Protein AF-I4EUF9-F1 (afdb_monomer_lite)

Structure (mmCIF, N/CA/C/O backbone):
data_AF-I4EUF9-F1
#
_entry.id   AF-I4EUF9-F1
#
loop_
_atom_site.group_PDB
_atom_site.id
_atom_site.type_symbol
_atom_site.label_atom_id
_atom_site.label_alt_id
_atom_site.label_comp_id
_atom_site.label_asym_id
_atom_site.label_entity_id
_atom_site.label_seq_id
_atom_site.pdbx_PDB_ins_code
_atom_site.Cartn_x
_atom_site.Cartn_y
_atom_site.Cartn_z
_atom_site.occupancy
_atom_site.B_iso_or_equiv
_atom_site.auth_seq_id
_atom_site.auth_comp_id
_atom_site.auth_asym_id
_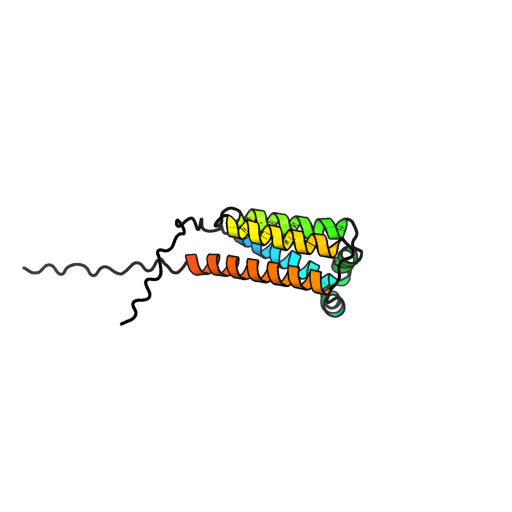atom_site.auth_atom_id
_atom_site.pdbx_PDB_model_num
ATOM 1 N N . MET A 1 1 ? -48.254 -0.868 2.436 1.00 40.34 1 MET A N 1
ATOM 2 C CA . MET A 1 1 ? -47.607 -0.953 3.763 1.00 40.34 1 MET A CA 1
ATOM 3 C C . MET A 1 1 ? -46.430 -1.913 3.668 1.00 40.34 1 MET A C 1
ATOM 5 O O . MET A 1 1 ? -46.641 -3.113 3.689 1.00 40.34 1 MET A O 1
ATOM 9 N N . ALA A 1 2 ? -45.210 -1.404 3.508 1.00 41.34 2 ALA A N 1
ATOM 10 C CA . ALA A 1 2 ? -43.999 -2.221 3.546 1.00 41.34 2 ALA A CA 1
ATOM 11 C C . ALA A 1 2 ? -43.017 -1.544 4.505 1.00 41.34 2 ALA A C 1
ATOM 13 O O . ALA A 1 2 ? -42.270 -0.644 4.130 1.00 41.34 2 ALA A O 1
ATOM 14 N N . ARG A 1 3 ? -43.092 -1.916 5.788 1.00 47.75 3 ARG A N 1
ATOM 15 C CA . ARG A 1 3 ? -42.053 -1.581 6.763 1.00 47.75 3 ARG A CA 1
ATOM 16 C C . ARG A 1 3 ? -40.847 -2.443 6.416 1.00 47.75 3 ARG A C 1
ATOM 18 O O . ARG A 1 3 ? -40.830 -3.629 6.726 1.00 47.75 3 ARG A O 1
ATOM 25 N N . LEU A 1 4 ? -39.853 -1.834 5.778 1.00 49.25 4 LEU A N 1
ATOM 26 C CA . LEU A 1 4 ? -38.487 -2.337 5.783 1.00 49.25 4 LEU A CA 1
ATOM 27 C C . LEU A 1 4 ? -38.025 -2.360 7.240 1.00 49.25 4 LEU A C 1
ATOM 29 O O . LEU A 1 4 ? -37.572 -1.363 7.801 1.00 49.25 4 LEU A O 1
ATOM 33 N N . VAL A 1 5 ? -38.211 -3.515 7.870 1.00 52.94 5 VAL A N 1
ATOM 34 C CA . VAL A 1 5 ? -37.514 -3.899 9.089 1.00 52.94 5 VAL A CA 1
ATOM 35 C C . VAL A 1 5 ? -36.060 -4.076 8.672 1.00 52.94 5 VAL A C 1
ATOM 37 O O . VAL A 1 5 ? -35.620 -5.168 8.326 1.00 52.94 5 VAL A O 1
ATOM 40 N N . VAL A 1 6 ? -35.323 -2.964 8.629 1.00 53.69 6 VAL A N 1
ATOM 41 C CA . VAL A 1 6 ? -33.865 -2.995 8.607 1.00 53.69 6 VAL A CA 1
ATOM 42 C C . VAL A 1 6 ? -33.462 -3.518 9.971 1.00 53.69 6 VAL A C 1
ATOM 44 O O . VAL A 1 6 ? -33.471 -2.822 10.988 1.00 53.69 6 VAL A O 1
ATOM 47 N N . SER A 1 7 ? -33.236 -4.822 9.973 1.00 44.91 7 SER A N 1
ATOM 48 C CA . SER A 1 7 ? -32.640 -5.598 11.034 1.00 44.91 7 SER A CA 1
ATOM 49 C C . SER A 1 7 ? -31.491 -4.818 11.660 1.00 44.91 7 SER A C 1
ATOM 51 O O . SER A 1 7 ? -30.533 -4.458 10.985 1.00 44.91 7 SER A O 1
ATOM 53 N N . ARG A 1 8 ? -31.658 -4.533 12.955 1.00 42.62 8 ARG A N 1
ATOM 54 C CA . ARG A 1 8 ? -30.635 -4.408 14.001 1.00 42.62 8 ARG A CA 1
ATOM 55 C C . ARG A 1 8 ? -29.205 -4.190 13.476 1.00 42.62 8 ARG A C 1
ATOM 57 O O . ARG A 1 8 ? -28.664 -5.116 12.874 1.00 42.62 8 ARG A O 1
ATOM 64 N N . PRO A 1 9 ? -28.533 -3.065 13.790 1.00 52.25 9 PRO A N 1
ATOM 65 C CA . PRO A 1 9 ? -27.106 -2.939 13.521 1.00 52.25 9 PRO A CA 1
ATOM 66 C C . PRO A 1 9 ? -26.364 -3.985 14.366 1.00 52.25 9 PRO A C 1
ATOM 68 O O . PRO A 1 9 ? -26.089 -3.781 15.546 1.00 52.25 9 PRO A O 1
ATOM 71 N N . LEU A 1 10 ? -26.090 -5.145 13.766 1.00 51.91 10 LEU A N 1
ATOM 72 C CA . LEU A 1 10 ? -25.445 -6.327 14.348 1.00 51.91 10 LEU A CA 1
ATOM 73 C C . LEU A 1 10 ? -23.944 -6.118 14.587 1.00 51.91 10 LEU A C 1
ATOM 75 O O . LEU A 1 10 ? -23.152 -7.053 14.518 1.00 51.91 10 LEU A O 1
ATOM 79 N N . LEU A 1 11 ? -23.533 -4.886 14.872 1.00 53.47 11 LEU A N 1
ATOM 80 C CA . LEU A 1 11 ? -22.144 -4.542 15.091 1.00 53.47 11 LEU A CA 1
ATOM 81 C C . LEU A 1 11 ? -22.013 -3.805 16.415 1.00 53.47 11 LEU A C 1
ATOM 83 O O . LEU A 1 11 ? -22.362 -2.624 16.499 1.00 53.47 11 LEU A O 1
ATOM 87 N N . PRO A 1 12 ? -21.518 -4.487 17.468 1.00 46.34 12 PRO A N 1
ATOM 88 C CA . PRO A 1 12 ? -21.117 -3.817 18.683 1.00 46.34 12 PRO A CA 1
ATOM 89 C C . PRO A 1 12 ? -20.121 -2.740 18.282 1.00 46.34 12 PRO A C 1
ATOM 91 O O . PRO A 1 12 ? -19.091 -3.009 17.667 1.00 46.34 12 PRO A O 1
ATOM 94 N N . ARG A 1 13 ? -20.506 -1.518 18.617 1.00 51.25 13 ARG A N 1
ATOM 95 C 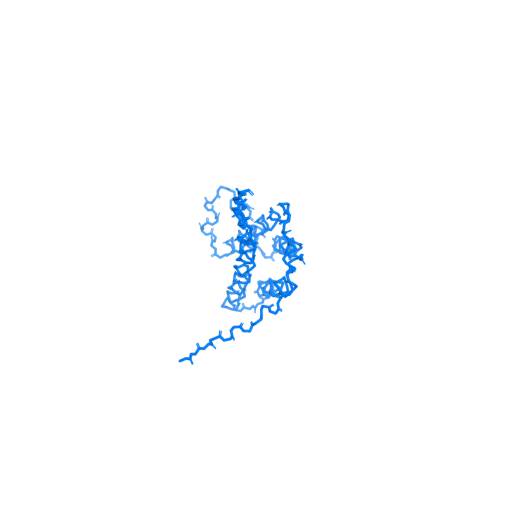CA . ARG A 1 13 ? -19.838 -0.227 18.495 1.00 51.25 13 ARG A CA 1
ATOM 96 C C . ARG A 1 13 ? -18.394 -0.266 19.031 1.00 51.25 13 ARG A C 1
ATOM 98 O O . ARG A 1 13 ? -18.091 0.318 20.062 1.00 51.25 13 ARG A O 1
ATOM 105 N N . ARG A 1 14 ? -17.500 -0.975 18.343 1.00 51.59 14 ARG A N 1
ATOM 106 C CA . ARG A 1 14 ? -16.041 -0.988 18.535 1.00 51.59 14 ARG A CA 1
ATOM 107 C C . ARG A 1 14 ? -15.367 -0.330 17.331 1.00 51.59 14 ARG A C 1
ATOM 109 O O . ARG A 1 14 ? -14.428 -0.858 16.752 1.00 51.59 14 ARG A O 1
ATOM 116 N N . ALA A 1 15 ? -15.858 0.844 16.949 1.00 53.81 15 ALA A N 1
ATOM 117 C CA . ALA A 1 15 ? -15.015 1.797 16.247 1.00 53.81 15 ALA A CA 1
ATOM 118 C C . ALA A 1 15 ? -14.150 2.457 17.327 1.00 53.81 15 ALA A C 1
ATOM 120 O O . ALA A 1 15 ? -14.548 3.461 17.913 1.00 53.81 15 ALA A O 1
ATOM 121 N N . VAL A 1 16 ? -13.026 1.827 17.686 1.00 59.25 16 VAL A N 1
ATOM 122 C CA . VAL A 1 16 ? -12.004 2.529 18.468 1.00 59.25 16 VAL A CA 1
ATOM 123 C C . VAL A 1 16 ? -11.474 3.617 17.535 1.00 59.25 16 VAL A C 1
ATOM 125 O O . VAL A 1 16 ? -10.976 3.271 16.461 1.00 59.25 16 VAL A O 1
ATOM 128 N N . PRO A 1 17 ? -11.651 4.908 17.864 1.00 63.66 17 PRO A N 1
ATOM 129 C CA . PRO A 1 17 ? -11.196 5.979 16.993 1.00 63.66 17 PRO A CA 1
ATOM 130 C C . PRO A 1 17 ? -9.687 5.847 16.797 1.00 63.66 17 PRO A C 1
ATOM 132 O O . PRO A 1 17 ? -8.950 5.653 17.767 1.00 63.66 17 PRO A O 1
ATOM 135 N N . LEU A 1 18 ? -9.239 5.929 15.543 1.00 66.62 18 LEU A N 1
ATOM 136 C CA . LEU A 1 18 ? -7.813 5.954 15.242 1.00 66.62 18 LEU A CA 1
ATOM 137 C C . LEU A 1 18 ? -7.190 7.181 15.893 1.00 66.62 18 LEU A C 1
ATOM 139 O O . LEU A 1 18 ? -7.703 8.300 15.803 1.00 66.62 18 LEU A O 1
ATOM 143 N N . THR A 1 19 ? -6.053 6.972 16.535 1.00 77.50 19 THR A N 1
ATOM 144 C CA . THR A 1 19 ? -5.248 8.081 17.032 1.00 77.50 19 THR A CA 1
ATOM 145 C C . THR A 1 19 ? -4.604 8.815 15.844 1.00 77.50 19 THR A C 1
ATOM 147 O O . THR A 1 19 ? -4.298 8.210 14.818 1.00 77.50 19 THR A O 1
ATOM 150 N N . ARG A 1 20 ? -4.376 10.134 15.957 1.00 80.88 20 ARG A N 1
ATOM 151 C CA . ARG A 1 20 ? -3.660 10.927 14.930 1.00 80.88 20 ARG A CA 1
ATOM 152 C C . ARG A 1 20 ? -2.371 10.264 14.401 1.00 80.88 20 ARG A C 1
ATOM 154 O O . ARG A 1 20 ? -2.184 10.294 13.187 1.00 80.88 20 ARG A O 1
ATOM 161 N N . PRO A 1 21 ? -1.499 9.660 15.239 1.00 82.00 21 PRO A N 1
ATOM 162 C CA . PRO A 1 21 ? -0.324 8.952 14.732 1.00 82.00 21 PRO A CA 1
ATOM 163 C C . PRO A 1 21 ? -0.677 7.712 13.903 1.00 82.00 21 PRO A C 1
ATOM 165 O O . PRO A 1 21 ? -0.046 7.488 12.878 1.00 82.00 21 PRO A O 1
ATOM 168 N N . GLU A 1 22 ? -1.695 6.932 14.281 1.00 82.31 22 GLU A N 1
ATOM 169 C CA . GLU A 1 22 ? -2.135 5.772 13.489 1.00 82.31 22 GLU A CA 1
ATOM 170 C C . GLU A 1 22 ? -2.683 6.213 12.126 1.00 82.31 22 GLU A C 1
ATOM 172 O O . GLU A 1 22 ? -2.360 5.602 11.109 1.00 82.31 22 GLU A O 1
ATOM 177 N N . LEU A 1 23 ? -3.437 7.317 12.081 1.00 83.38 23 LEU A N 1
ATOM 178 C CA . LEU A 1 23 ? -3.897 7.905 10.822 1.00 83.38 23 LEU A CA 1
ATOM 179 C C . LEU A 1 23 ? -2.719 8.358 9.949 1.00 83.38 23 LEU A C 1
ATOM 181 O O . LEU A 1 23 ? -2.699 8.058 8.760 1.00 83.38 23 LEU A O 1
ATOM 185 N N . ALA A 1 24 ? -1.731 9.047 10.529 1.00 86.06 24 ALA A N 1
ATOM 186 C CA . ALA A 1 24 ? -0.545 9.491 9.800 1.00 86.06 24 ALA A CA 1
ATOM 187 C C . ALA A 1 24 ? 0.237 8.304 9.218 1.00 86.06 24 ALA A C 1
ATOM 189 O O . ALA A 1 24 ? 0.560 8.312 8.033 1.00 86.06 24 ALA A O 1
ATOM 190 N N . VAL A 1 25 ? 0.473 7.256 10.015 1.00 87.69 25 VAL A N 1
ATOM 191 C CA . VAL A 1 25 ? 1.127 6.020 9.554 1.00 87.69 25 VAL A CA 1
ATOM 192 C C . VAL A 1 25 ? 0.329 5.371 8.429 1.00 87.69 25 VAL A C 1
ATOM 194 O O . VAL A 1 25 ? 0.919 4.956 7.435 1.00 87.69 25 VAL A O 1
ATOM 197 N N . ALA A 1 26 ? -0.998 5.310 8.545 1.00 85.38 26 ALA A N 1
ATOM 198 C CA . ALA A 1 26 ? -1.850 4.738 7.514 1.00 85.38 26 ALA A CA 1
ATOM 199 C C . ALA A 1 26 ? -1.787 5.535 6.200 1.00 85.38 26 ALA A C 1
ATOM 201 O O . ALA A 1 26 ? -1.626 4.942 5.137 1.00 85.38 26 ALA A O 1
ATOM 202 N N . VAL A 1 27 ? -1.844 6.870 6.266 1.00 86.38 27 VAL A N 1
ATOM 203 C CA . VAL A 1 27 ? -1.727 7.742 5.085 1.00 86.38 27 VAL A CA 1
ATOM 204 C C . VAL A 1 27 ? -0.355 7.604 4.437 1.00 86.38 27 VAL A C 1
ATOM 206 O O . VAL A 1 27 ? -0.282 7.378 3.234 1.00 86.38 27 VAL A O 1
ATOM 209 N N . VAL A 1 28 ? 0.728 7.680 5.216 1.00 89.50 28 VAL A N 1
ATOM 210 C CA . VAL A 1 28 ? 2.094 7.523 4.693 1.00 89.50 28 VAL A CA 1
ATOM 211 C C . VAL A 1 28 ? 2.267 6.149 4.050 1.00 89.50 28 VAL A C 1
ATOM 213 O O . VAL A 1 28 ? 2.756 6.056 2.930 1.00 89.50 28 VAL A O 1
ATOM 216 N N . SER A 1 29 ? 1.807 5.087 4.712 1.00 86.88 29 SER A N 1
ATOM 217 C CA . SER A 1 29 ? 1.897 3.721 4.185 1.00 86.88 29 SER A CA 1
ATOM 218 C C . SER A 1 29 ? 1.120 3.560 2.881 1.00 86.88 29 SER A C 1
ATOM 220 O O . SER A 1 29 ? 1.630 2.975 1.929 1.00 86.88 29 SER A O 1
ATOM 222 N N . LEU A 1 30 ? -0.092 4.113 2.813 1.00 86.38 30 LEU A N 1
ATOM 223 C CA . LEU A 1 30 ? -0.915 4.087 1.609 1.00 86.38 30 LEU A CA 1
ATOM 224 C C . LEU A 1 30 ? -0.242 4.830 0.454 1.00 86.38 30 LEU A C 1
ATOM 226 O O . LEU A 1 30 ? -0.173 4.293 -0.645 1.00 86.38 30 LEU A O 1
ATOM 230 N N . VAL A 1 31 ? 0.265 6.041 0.697 1.00 88.00 31 VAL A N 1
ATOM 231 C CA . VAL A 1 31 ? 0.962 6.837 -0.324 1.00 88.00 31 VAL A CA 1
ATOM 232 C C . VAL A 1 31 ? 2.176 6.078 -0.852 1.00 88.00 31 VAL A C 1
ATOM 234 O O . VAL A 1 31 ? 2.356 5.999 -2.065 1.00 88.00 31 VAL A O 1
ATOM 237 N N . THR A 1 32 ? 2.958 5.453 0.030 1.00 86.50 32 THR A N 1
ATOM 238 C CA . THR A 1 32 ? 4.099 4.621 -0.368 1.00 86.50 32 THR A CA 1
ATOM 239 C C . THR A 1 32 ? 3.666 3.420 -1.211 1.00 86.50 32 THR A C 1
ATOM 241 O O . THR A 1 32 ? 4.294 3.157 -2.233 1.00 86.50 32 THR A O 1
ATOM 244 N N . LEU A 1 33 ? 2.583 2.715 -0.849 1.00 84.81 33 LEU A N 1
ATOM 245 C CA . LEU A 1 33 ? 2.053 1.615 -1.672 1.00 84.81 33 LEU A CA 1
ATOM 246 C C . LEU A 1 33 ? 1.587 2.101 -3.041 1.00 84.81 33 LEU A C 1
ATOM 248 O O . LEU A 1 33 ? 1.894 1.474 -4.049 1.00 84.81 33 LEU A O 1
ATOM 252 N N . VAL A 1 34 ? 0.849 3.209 -3.087 1.00 85.38 34 VAL A N 1
ATOM 253 C CA . VAL A 1 34 ? 0.360 3.785 -4.344 1.00 85.38 34 VAL A CA 1
ATOM 254 C C . VAL A 1 34 ? 1.534 4.165 -5.236 1.00 85.38 34 VAL A C 1
ATOM 256 O O . VAL A 1 34 ? 1.511 3.844 -6.420 1.00 85.38 34 VAL A O 1
ATOM 259 N N . PHE A 1 35 ? 2.575 4.780 -4.673 1.00 83.62 35 PHE A N 1
ATOM 260 C CA . PHE A 1 35 ? 3.797 5.091 -5.407 1.00 83.62 35 PHE A CA 1
ATOM 261 C C . PHE A 1 35 ? 4.495 3.824 -5.915 1.00 83.62 35 PHE A C 1
ATOM 263 O O . PHE A 1 35 ? 4.859 3.771 -7.084 1.00 83.62 35 PHE A O 1
ATOM 270 N N . HIS A 1 36 ? 4.627 2.787 -5.084 1.00 85.56 36 HIS A N 1
ATOM 271 C CA . HIS A 1 36 ? 5.212 1.503 -5.480 1.00 85.56 36 HIS A CA 1
ATOM 272 C C . HIS A 1 36 ? 4.458 0.869 -6.660 1.00 85.56 36 HIS A C 1
ATOM 274 O O . HIS A 1 36 ? 5.068 0.506 -7.665 1.00 85.56 36 HIS A O 1
ATOM 280 N N . CYS A 1 37 ? 3.126 0.805 -6.583 1.00 85.69 37 CYS A N 1
ATOM 281 C CA . CYS A 1 37 ? 2.291 0.297 -7.671 1.00 85.69 37 CYS A CA 1
ATOM 282 C C . CYS A 1 37 ? 2.389 1.182 -8.926 1.00 85.69 37 CYS A C 1
ATOM 284 O O . CYS A 1 37 ? 2.470 0.672 -10.043 1.00 85.69 37 CYS A O 1
ATOM 286 N N . ALA A 1 38 ? 2.406 2.507 -8.761 1.00 82.00 38 ALA A N 1
ATOM 287 C CA . ALA A 1 38 ? 2.542 3.443 -9.871 1.00 82.00 38 ALA A CA 1
ATOM 288 C C . ALA A 1 38 ? 3.901 3.311 -10.569 1.00 82.00 38 ALA A C 1
ATOM 290 O O . ALA A 1 38 ? 3.946 3.321 -11.793 1.00 82.00 38 ALA A O 1
ATOM 291 N N . ALA A 1 39 ? 4.986 3.117 -9.818 1.00 82.25 39 ALA A N 1
ATOM 292 C CA . ALA A 1 39 ? 6.331 2.945 -10.364 1.00 82.25 39 ALA A CA 1
ATOM 293 C C . ALA A 1 39 ? 6.479 1.662 -11.198 1.00 82.25 39 ALA A C 1
ATOM 295 O O . ALA A 1 39 ? 7.319 1.617 -12.094 1.00 82.25 39 ALA A O 1
ATOM 296 N N . MET A 1 40 ? 5.659 0.637 -10.936 1.00 81.25 40 MET A N 1
ATOM 297 C CA . MET A 1 40 ? 5.617 -0.574 -11.761 1.00 81.25 40 MET A CA 1
ATOM 298 C C . MET A 1 40 ? 4.812 -0.417 -13.051 1.00 81.25 40 MET A C 1
ATOM 300 O O . MET A 1 40 ? 5.240 -0.907 -14.093 1.00 81.25 40 MET A O 1
ATOM 304 N N . PHE A 1 41 ? 3.637 0.218 -12.995 1.00 80.06 41 PHE A N 1
ATOM 305 C CA . PHE A 1 41 ? 2.705 0.247 -14.134 1.00 80.06 41 PHE A CA 1
ATOM 306 C C . PHE A 1 41 ? 2.774 1.523 -14.972 1.00 80.06 41 PHE A C 1
ATOM 308 O O . PHE A 1 41 ? 2.460 1.503 -16.160 1.00 80.06 41 PHE A O 1
ATOM 315 N N . PHE A 1 42 ? 3.174 2.633 -14.362 1.00 81.94 42 PHE A N 1
ATOM 316 C CA . PHE A 1 42 ? 3.130 3.973 -14.937 1.00 81.94 42 PHE A CA 1
ATOM 317 C C . PHE A 1 42 ? 4.516 4.625 -14.936 1.00 81.94 42 PHE A C 1
ATOM 319 O O . PHE A 1 42 ? 4.643 5.815 -14.652 1.00 81.94 42 PHE A O 1
ATOM 326 N N . THR A 1 43 ? 5.545 3.864 -15.316 1.00 79.81 43 THR A N 1
ATOM 327 C CA . THR A 1 43 ? 6.941 4.319 -15.452 1.00 79.81 43 THR A CA 1
ATOM 328 C C . THR A 1 43 ? 7.090 5.695 -16.117 1.00 79.81 43 THR A C 1
ATOM 330 O O . THR A 1 43 ? 7.726 6.566 -15.523 1.00 79.81 43 THR A O 1
ATOM 333 N N . PRO A 1 44 ? 6.446 5.977 -17.274 1.00 76.56 44 PRO A N 1
ATOM 334 C CA . PRO A 1 44 ? 6.595 7.273 -17.939 1.00 76.56 44 PRO A CA 1
ATOM 335 C C . PRO A 1 44 ? 6.062 8.443 -17.109 1.00 76.56 44 PRO A C 1
ATOM 337 O O . PRO A 1 44 ? 6.465 9.576 -17.318 1.00 76.56 44 PRO A O 1
ATOM 340 N N . TRP A 1 45 ? 5.136 8.183 -16.188 1.00 76.94 45 TRP A N 1
ATOM 341 C CA . TRP A 1 45 ? 4.592 9.184 -15.278 1.00 76.94 45 TRP A CA 1
ATOM 342 C C . TRP A 1 45 ? 5.445 9.320 -14.022 1.00 76.94 45 TRP A C 1
ATOM 344 O O . TRP A 1 45 ? 5.701 10.438 -13.580 1.00 76.94 45 TRP A O 1
ATOM 354 N N . THR A 1 46 ? 5.925 8.218 -13.446 1.00 78.69 46 THR A N 1
ATOM 355 C CA . THR A 1 46 ? 6.745 8.285 -12.231 1.00 78.69 46 THR A CA 1
ATOM 356 C C . THR A 1 46 ? 8.118 8.884 -12.485 1.00 78.69 46 THR A C 1
ATOM 358 O O . THR A 1 46 ? 8.588 9.655 -11.655 1.00 78.69 46 THR A O 1
ATOM 361 N N . ASP A 1 47 ? 8.726 8.614 -13.638 1.00 82.62 47 ASP A N 1
ATOM 362 C CA . ASP A 1 47 ? 10.066 9.117 -13.966 1.00 82.62 47 ASP A CA 1
ATOM 363 C C . ASP A 1 47 ? 10.062 10.619 -14.309 1.00 82.62 47 ASP A C 1
ATOM 365 O O . ASP A 1 47 ? 11.101 11.270 -14.260 1.00 82.62 47 ASP A O 1
ATOM 369 N N . THR A 1 48 ? 8.887 11.209 -14.575 1.00 81.50 48 THR A N 1
ATOM 370 C CA . THR A 1 48 ? 8.753 12.670 -14.754 1.00 81.50 48 THR A CA 1
ATOM 371 C C . THR A 1 48 ? 8.811 13.450 -13.443 1.00 81.50 48 THR A C 1
ATOM 373 O O . THR A 1 48 ? 9.018 14.665 -13.457 1.00 81.50 48 THR A O 1
ATOM 376 N N . LEU A 1 49 ? 8.638 12.778 -12.301 1.00 75.50 49 LEU A N 1
ATOM 377 C CA . LEU A 1 49 ? 8.779 13.412 -10.997 1.00 75.50 49 LEU A CA 1
ATOM 378 C C . LEU A 1 49 ? 10.267 13.590 -10.665 1.00 75.50 49 LEU A C 1
ATOM 380 O O . LEU A 1 49 ? 11.063 12.677 -10.895 1.00 75.50 49 LEU A O 1
ATOM 384 N N . PRO A 1 50 ? 10.668 14.727 -10.068 1.00 76.25 50 PRO A N 1
ATOM 385 C CA . PRO A 1 50 ? 12.053 14.934 -9.663 1.00 76.25 50 PRO A CA 1
ATOM 386 C C . PRO A 1 50 ? 12.477 13.852 -8.657 1.00 76.25 50 PRO A C 1
ATOM 388 O O . PRO A 1 50 ? 11.912 13.747 -7.570 1.00 76.25 50 PRO A O 1
ATOM 391 N N . GLY A 1 51 ? 13.463 13.031 -9.034 1.00 72.31 51 GLY A N 1
ATOM 392 C CA . GLY A 1 51 ? 13.935 11.887 -8.239 1.00 72.31 51 GLY A CA 1
ATOM 393 C C . GLY A 1 51 ? 13.128 10.590 -8.406 1.00 72.31 51 GLY A C 1
ATOM 394 O O . GLY A 1 51 ? 13.456 9.593 -7.763 1.00 72.31 51 GLY A O 1
ATOM 395 N N . GLY A 1 52 ? 12.110 10.571 -9.271 1.00 70.31 52 GLY A N 1
ATOM 396 C CA . GLY A 1 52 ? 11.274 9.400 -9.538 1.00 70.31 52 GLY A CA 1
ATOM 397 C C . GLY A 1 52 ? 12.045 8.232 -10.151 1.00 70.31 52 GLY A C 1
ATOM 398 O O . GLY A 1 52 ? 11.856 7.098 -9.725 1.00 70.31 52 GLY A O 1
ATOM 399 N N . GLU A 1 53 ? 12.990 8.517 -11.048 1.00 74.25 53 GLU A N 1
ATOM 400 C CA . GLU A 1 53 ? 13.838 7.504 -11.689 1.00 74.25 53 GLU A CA 1
ATOM 401 C C . GLU A 1 53 ? 14.725 6.767 -10.664 1.00 74.25 53 GLU A C 1
ATOM 403 O O . GLU A 1 53 ? 14.768 5.539 -10.633 1.00 74.25 53 GLU A O 1
ATOM 408 N N . PHE A 1 54 ? 15.351 7.513 -9.742 1.00 74.12 54 PHE A N 1
ATOM 409 C CA . PHE A 1 54 ? 16.204 6.965 -8.676 1.00 74.12 54 PHE A CA 1
ATOM 410 C C . PHE A 1 54 ? 15.435 6.094 -7.672 1.00 74.12 54 PHE A C 1
ATOM 412 O O . PHE A 1 54 ? 15.984 5.127 -7.145 1.00 74.12 54 PHE A O 1
ATOM 419 N N . LEU A 1 55 ? 14.179 6.443 -7.383 1.00 71.75 55 LEU A N 1
ATOM 420 C CA . LEU A 1 55 ? 13.331 5.707 -6.440 1.00 71.75 55 LEU A CA 1
ATOM 421 C C . LEU A 1 55 ? 12.576 4.547 -7.106 1.00 71.75 55 LEU A C 1
ATOM 423 O O . LEU A 1 55 ? 12.321 3.534 -6.458 1.00 71.75 55 LEU A O 1
ATOM 427 N N . GLY A 1 56 ? 12.215 4.690 -8.382 1.00 71.75 56 GLY A N 1
ATOM 428 C CA . GLY A 1 56 ? 11.444 3.715 -9.152 1.00 71.75 56 GLY A CA 1
ATOM 429 C C . GLY A 1 56 ? 12.285 2.555 -9.674 1.00 71.75 56 GLY A C 1
ATOM 430 O O . GLY A 1 56 ? 11.825 1.415 -9.667 1.00 71.75 56 GLY A O 1
ATOM 431 N N . GLU A 1 57 ? 13.537 2.803 -10.056 1.00 79.56 57 GLU A N 1
ATOM 432 C CA . GLU A 1 57 ? 14.437 1.774 -10.584 1.00 79.56 57 GLU A CA 1
ATOM 433 C C . GLU A 1 57 ? 14.606 0.544 -9.665 1.00 79.56 57 GLU A C 1
ATOM 435 O O . GLU A 1 57 ? 14.354 -0.576 -10.118 1.00 79.56 57 GLU A O 1
ATOM 440 N N . PRO A 1 58 ? 14.909 0.685 -8.358 1.00 76.62 58 PRO A N 1
ATOM 441 C CA . PRO A 1 58 ? 15.015 -0.473 -7.465 1.00 76.62 58 PRO A CA 1
ATOM 442 C C . PRO A 1 58 ? 13.681 -1.205 -7.225 1.00 76.62 58 PRO A C 1
ATOM 444 O O . PRO A 1 58 ? 13.686 -2.371 -6.824 1.00 76.62 58 PRO A O 1
ATOM 447 N N . ILE A 1 59 ? 12.538 -0.553 -7.468 1.00 76.62 59 ILE A N 1
ATOM 448 C CA . ILE A 1 59 ? 11.203 -1.167 -7.375 1.00 76.62 59 ILE A CA 1
ATOM 449 C C . ILE A 1 59 ? 10.943 -2.046 -8.604 1.00 76.62 59 ILE A C 1
ATOM 451 O O . ILE A 1 59 ? 10.490 -3.187 -8.462 1.00 76.62 59 ILE A O 1
ATOM 455 N N . ARG A 1 60 ? 11.285 -1.538 -9.796 1.00 79.00 60 ARG A N 1
ATOM 456 C CA . ARG A 1 60 ? 11.117 -2.217 -11.092 1.00 79.00 60 ARG A CA 1
ATOM 457 C C . ARG A 1 60 ? 12.003 -3.445 -11.246 1.00 79.00 60 ARG A C 1
ATOM 459 O O . ARG A 1 60 ? 11.607 -4.405 -11.895 1.00 79.00 60 ARG A O 1
ATOM 466 N N . GLN A 1 61 ? 13.166 -3.448 -10.600 1.00 81.75 61 GLN A N 1
ATOM 467 C CA . GLN A 1 61 ? 14.082 -4.589 -10.622 1.00 81.75 61 GLN A CA 1
ATOM 468 C C . GLN A 1 61 ? 13.538 -5.836 -9.908 1.00 81.75 61 GLN A C 1
ATOM 470 O O . GLN A 1 61 ? 14.198 -6.871 -9.946 1.00 81.75 61 GLN A O 1
ATOM 475 N N . LEU A 1 62 ? 12.366 -5.760 -9.252 1.00 75.44 62 LEU A N 1
ATOM 476 C CA . LEU A 1 62 ? 11.699 -6.890 -8.578 1.00 75.44 62 LEU A CA 1
ATOM 477 C C . LEU A 1 62 ? 12.599 -7.639 -7.573 1.00 75.44 62 LEU A C 1
ATOM 479 O O . LEU A 1 62 ? 12.299 -8.756 -7.161 1.00 75.44 62 LEU A O 1
ATOM 483 N N . GLY A 1 63 ? 13.707 -7.022 -7.159 1.00 79.62 63 GLY A N 1
ATOM 484 C CA . GLY A 1 63 ? 14.664 -7.609 -6.235 1.00 79.62 63 GLY A CA 1
ATOM 485 C C . GLY A 1 63 ? 14.217 -7.487 -4.781 1.00 79.62 63 GLY A C 1
ATOM 486 O O . GLY A 1 63 ? 13.121 -7.026 -4.454 1.00 79.62 63 GLY A O 1
ATOM 487 N N . THR A 1 64 ? 15.125 -7.820 -3.867 1.00 81.25 64 THR A N 1
ATOM 488 C CA . THR A 1 64 ? 14.890 -7.771 -2.417 1.00 81.25 64 THR A CA 1
ATOM 489 C C . THR A 1 64 ? 14.400 -6.400 -1.936 1.00 81.25 64 THR A C 1
ATOM 491 O O . THR A 1 64 ? 13.574 -6.315 -1.031 1.00 81.25 64 THR A O 1
ATOM 494 N N . VAL A 1 65 ? 14.857 -5.309 -2.558 1.00 82.31 65 VAL A N 1
ATOM 495 C CA . VAL A 1 65 ? 14.411 -3.943 -2.232 1.00 82.31 65 VAL A CA 1
ATOM 496 C C . VAL A 1 65 ? 12.927 -3.739 -2.562 1.00 82.31 65 VAL A C 1
ATOM 498 O O . VAL A 1 65 ? 12.198 -3.144 -1.768 1.00 82.31 65 VAL A O 1
ATOM 501 N N . SER A 1 66 ? 12.448 -4.293 -3.677 1.00 79.00 66 SER A N 1
ATOM 502 C CA . SER A 1 66 ? 11.035 -4.259 -4.073 1.00 79.00 66 SER A CA 1
ATOM 503 C C . SER A 1 66 ? 10.154 -5.016 -3.065 1.00 79.00 66 SER A C 1
ATOM 505 O O . SER A 1 66 ? 9.114 -4.516 -2.637 1.00 79.00 66 SER A O 1
ATOM 507 N N . HIS A 1 67 ? 10.631 -6.160 -2.552 1.00 84.19 67 HIS A N 1
ATOM 508 C CA . HIS A 1 67 ? 9.951 -6.892 -1.472 1.00 84.19 67 HIS A CA 1
ATOM 509 C C . HIS A 1 67 ? 9.792 -6.041 -0.210 1.00 84.19 67 HIS A C 1
ATOM 511 O O . HIS A 1 67 ? 8.694 -5.952 0.341 1.00 84.19 67 HIS A O 1
ATOM 517 N N . TRP A 1 68 ? 10.872 -5.410 0.258 1.00 85.69 68 TRP A N 1
ATOM 518 C CA . TRP A 1 68 ? 10.834 -4.604 1.480 1.00 85.69 68 TRP A CA 1
ATOM 519 C C . TRP A 1 68 ? 9.979 -3.349 1.322 1.00 85.69 68 TRP A C 1
ATOM 521 O O . TRP A 1 68 ? 9.184 -3.042 2.209 1.00 85.69 68 TRP A O 1
ATOM 531 N N . THR A 1 69 ? 10.101 -2.656 0.189 1.00 85.06 69 THR A N 1
ATOM 532 C CA . THR A 1 69 ? 9.308 -1.452 -0.113 1.00 85.06 69 THR A CA 1
ATOM 533 C C . THR A 1 69 ? 7.818 -1.742 -0.263 1.00 85.06 69 THR A C 1
ATOM 535 O O . THR A 1 69 ? 7.019 -0.840 -0.033 1.00 85.06 69 THR A O 1
ATOM 538 N N . TYR A 1 70 ? 7.430 -2.985 -0.556 1.00 86.81 70 TYR A N 1
ATOM 539 C CA . TYR A 1 70 ? 6.039 -3.428 -0.527 1.00 86.81 70 TYR A CA 1
ATOM 540 C C . TYR A 1 70 ? 5.574 -3.865 0.875 1.00 86.81 70 TYR A C 1
ATOM 542 O O . TYR A 1 70 ? 4.597 -3.341 1.418 1.00 86.81 70 TYR A O 1
ATOM 550 N N . TRP A 1 71 ? 6.275 -4.824 1.490 1.00 87.44 71 TRP A N 1
ATOM 551 C CA . TRP A 1 71 ? 5.818 -5.480 2.720 1.00 87.44 71 TRP A CA 1
ATOM 552 C C . TRP A 1 71 ? 5.867 -4.578 3.952 1.00 87.44 71 TRP A C 1
ATOM 554 O O . TRP A 1 71 ? 4.983 -4.683 4.805 1.00 87.44 71 TRP A O 1
ATOM 564 N N . LEU A 1 72 ? 6.857 -3.683 4.058 1.00 90.50 72 LEU A N 1
ATOM 565 C CA . LEU A 1 72 ? 6.958 -2.753 5.188 1.00 90.50 72 LEU A CA 1
ATOM 566 C C . LEU A 1 72 ? 5.734 -1.837 5.294 1.00 90.50 72 LEU A C 1
ATOM 568 O O . LEU A 1 72 ? 5.080 -1.855 6.341 1.00 90.50 72 LEU A O 1
ATOM 572 N N . PRO A 1 73 ? 5.376 -1.056 4.257 1.00 85.88 73 PRO A N 1
ATOM 573 C CA . PRO A 1 73 ? 4.212 -0.192 4.351 1.00 85.88 73 PRO A CA 1
ATOM 574 C C . PRO A 1 73 ? 2.903 -0.994 4.361 1.00 85.88 73 PRO A C 1
ATOM 576 O O . PRO A 1 73 ? 1.966 -0.584 5.038 1.00 85.88 73 PRO A O 1
ATOM 579 N N . ALA A 1 74 ? 2.831 -2.175 3.734 1.00 87.81 74 ALA A N 1
ATOM 580 C CA . ALA A 1 74 ? 1.646 -3.032 3.835 1.00 87.81 74 ALA A CA 1
ATOM 581 C C . ALA A 1 74 ? 1.404 -3.486 5.287 1.00 87.81 74 ALA A C 1
ATOM 583 O O . ALA A 1 74 ? 0.295 -3.365 5.812 1.00 87.81 74 ALA A O 1
ATOM 584 N N . GLY A 1 75 ? 2.454 -3.943 5.973 1.00 89.12 75 GLY A N 1
ATOM 585 C CA . GLY A 1 75 ? 2.396 -4.311 7.387 1.00 89.12 75 GLY A CA 1
ATOM 586 C C . GLY A 1 75 ? 2.089 -3.119 8.294 1.00 89.12 75 GLY A C 1
ATOM 587 O O . GLY A 1 75 ? 1.259 -3.232 9.197 1.00 89.12 75 GLY A O 1
ATOM 588 N N . ALA A 1 76 ? 2.698 -1.960 8.034 1.00 89.56 76 ALA A N 1
ATOM 589 C CA . ALA A 1 76 ? 2.429 -0.730 8.777 1.00 89.56 76 ALA A CA 1
ATOM 590 C C . ALA A 1 76 ? 0.970 -0.270 8.625 1.00 89.56 76 ALA A C 1
ATOM 592 O O . ALA A 1 76 ? 0.336 0.100 9.617 1.00 89.56 76 ALA A O 1
ATOM 593 N N . LEU A 1 77 ? 0.407 -0.374 7.417 1.00 86.62 77 LEU A N 1
ATOM 594 C CA . LEU A 1 77 ? -0.998 -0.083 7.143 1.00 86.62 77 LEU A CA 1
ATOM 595 C C . LEU A 1 77 ? -1.916 -0.999 7.960 1.00 86.62 77 LEU A C 1
ATOM 597 O O . LEU A 1 77 ? -2.812 -0.512 8.650 1.00 86.62 77 LEU A O 1
ATOM 601 N N . LEU A 1 78 ? -1.652 -2.310 7.954 1.00 87.62 78 LEU A N 1
ATOM 602 C CA . LEU A 1 78 ? -2.408 -3.293 8.737 1.00 87.62 78 LEU A CA 1
ATOM 603 C C . LEU A 1 78 ? -2.309 -3.041 10.243 1.00 87.62 78 LEU A C 1
ATOM 605 O O . LEU A 1 78 ? -3.315 -3.115 10.948 1.00 87.62 78 LEU A O 1
ATOM 609 N N . LEU A 1 79 ? -1.119 -2.705 10.744 1.00 87.38 79 LEU A N 1
ATOM 610 C CA . LEU A 1 79 ? -0.909 -2.367 12.151 1.00 87.38 79 LEU A CA 1
ATOM 611 C C . LEU A 1 79 ? -1.662 -1.100 12.559 1.00 87.38 79 LEU A C 1
ATOM 613 O O . LEU A 1 79 ? -2.197 -1.060 13.668 1.00 87.38 79 LEU A O 1
ATOM 617 N N . ALA A 1 80 ? -1.741 -0.099 11.682 1.00 84.62 80 ALA A N 1
ATOM 618 C CA . ALA A 1 80 ? -2.502 1.118 11.934 1.00 84.62 80 ALA A CA 1
ATOM 619 C C . ALA A 1 80 ? -4.009 0.834 12.023 1.00 84.62 80 ALA A C 1
ATOM 621 O O . ALA A 1 80 ? -4.677 1.334 12.925 1.00 84.62 80 ALA A O 1
ATOM 622 N N . VAL A 1 81 ? -4.544 -0.029 11.152 1.00 81.94 81 VAL A N 1
ATOM 623 C CA . VAL A 1 81 ? -5.981 -0.364 11.136 1.00 81.94 81 VAL A CA 1
ATOM 624 C C . VAL A 1 81 ? -6.367 -1.535 12.048 1.00 81.94 81 VAL A C 1
ATOM 626 O O . VAL A 1 81 ? -7.547 -1.864 12.156 1.00 81.94 81 VAL A O 1
ATOM 629 N N . ARG A 1 82 ? -5.417 -2.156 12.762 1.00 82.56 82 ARG A N 1
ATOM 630 C CA . ARG A 1 82 ? -5.667 -3.360 13.586 1.00 82.56 82 ARG A CA 1
ATOM 631 C C . ARG A 1 82 ? -6.680 -3.158 14.712 1.00 82.56 82 ARG A C 1
ATOM 633 O O . ARG A 1 82 ? -7.261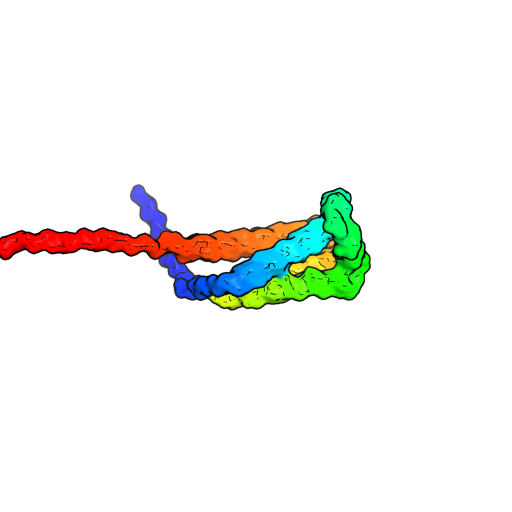 -4.125 15.192 1.00 82.56 82 ARG A O 1
ATOM 640 N N . ARG A 1 83 ? -6.841 -1.915 15.181 1.00 74.56 83 ARG A N 1
ATOM 641 C CA . ARG A 1 83 ? -7.780 -1.554 16.258 1.00 74.56 83 ARG A CA 1
ATOM 642 C C . ARG A 1 83 ? -9.212 -1.346 15.754 1.00 74.56 83 ARG A C 1
ATOM 644 O O . ARG A 1 83 ? -10.110 -1.137 16.568 1.00 74.56 83 ARG A O 1
ATOM 651 N N . LEU A 1 84 ? -9.420 -1.388 14.437 1.00 74.81 84 LEU A N 1
ATOM 652 C CA . LEU A 1 84 ? -10.734 -1.299 13.812 1.00 74.81 84 LEU A CA 1
ATOM 653 C C . LEU A 1 84 ? -11.494 -2.631 13.930 1.00 74.81 84 LEU A C 1
ATOM 655 O O . LEU A 1 84 ? -10.967 -3.634 14.415 1.00 74.81 84 LEU A O 1
ATOM 659 N N . TRP A 1 85 ? -12.755 -2.650 13.492 1.00 72.06 85 TRP A N 1
ATOM 660 C CA . TRP A 1 85 ? -13.577 -3.859 13.478 1.00 72.06 85 TRP A CA 1
ATOM 661 C C . TRP A 1 85 ? -12.860 -5.002 12.741 1.00 72.06 85 TRP A C 1
ATOM 663 O O . TRP A 1 85 ? -12.522 -4.861 11.571 1.00 72.06 85 TRP A O 1
ATOM 673 N N . TRP A 1 86 ? -12.650 -6.126 13.437 1.00 78.19 86 TRP A N 1
ATOM 674 C CA . TRP A 1 86 ? -11.714 -7.199 13.069 1.00 78.19 86 TRP A CA 1
ATOM 675 C C . TRP A 1 86 ? -11.800 -7.769 11.638 1.00 78.19 86 TRP A C 1
ATOM 677 O O . TRP A 1 86 ? -10.747 -8.086 11.090 1.00 78.19 86 TRP A O 1
ATOM 687 N N . PRO A 1 87 ? -12.963 -7.880 10.967 1.00 81.94 87 PRO A N 1
ATOM 688 C CA . PRO A 1 87 ? -12.972 -8.371 9.591 1.00 81.94 87 PRO A CA 1
ATOM 689 C C . PRO A 1 87 ? -12.421 -7.364 8.579 1.00 81.94 87 PRO A C 1
ATOM 691 O O . PRO A 1 87 ? -11.888 -7.785 7.561 1.00 81.94 87 PRO A O 1
ATOM 694 N N . ALA A 1 88 ? -12.473 -6.056 8.844 1.00 81.25 88 ALA A N 1
ATOM 695 C CA . ALA A 1 88 ? -11.928 -5.058 7.925 1.00 81.25 88 ALA A CA 1
ATOM 696 C C . ALA A 1 88 ? -10.401 -5.195 7.699 1.00 81.25 88 ALA A C 1
ATOM 698 O O . ALA A 1 88 ? -9.990 -5.305 6.541 1.00 81.25 88 ALA A O 1
ATOM 699 N N . PRO A 1 89 ? -9.541 -5.267 8.741 1.00 84.62 89 PRO A N 1
ATOM 700 C CA . PRO A 1 89 ? -8.113 -5.502 8.550 1.00 84.62 89 PRO A CA 1
ATOM 701 C C . PRO A 1 89 ? -7.814 -6.900 7.997 1.00 84.62 89 PRO A C 1
ATOM 703 O O . PRO A 1 89 ? -6.823 -7.050 7.293 1.00 84.62 89 PRO A O 1
ATOM 706 N N . VAL A 1 90 ? -8.657 -7.909 8.254 1.00 87.69 90 VAL A N 1
ATOM 707 C CA . VAL A 1 90 ? -8.492 -9.251 7.663 1.00 87.69 90 VAL A CA 1
ATOM 708 C C . VAL A 1 90 ? -8.714 -9.210 6.152 1.00 87.69 90 VAL A C 1
ATOM 710 O O . VAL A 1 90 ? -7.878 -9.708 5.405 1.00 87.69 90 VAL A O 1
ATOM 713 N N . VAL A 1 91 ? -9.794 -8.576 5.688 1.00 89.06 91 VAL A N 1
ATOM 714 C CA . VAL A 1 91 ? -10.068 -8.418 4.249 1.00 89.06 91 VAL A CA 1
ATOM 715 C C . VAL A 1 91 ? -8.940 -7.640 3.572 1.00 89.06 91 VAL A C 1
ATOM 717 O O . VAL A 1 91 ? -8.454 -8.058 2.522 1.00 89.06 91 VAL A O 1
ATOM 720 N N . LEU A 1 92 ? -8.469 -6.554 4.195 1.00 89.38 92 LEU A N 1
ATOM 721 C CA . LEU A 1 92 ? -7.338 -5.784 3.680 1.00 89.38 92 LEU A CA 1
ATOM 722 C C . LEU A 1 92 ? -6.048 -6.617 3.639 1.00 89.38 92 LEU A C 1
ATOM 724 O O . LEU A 1 92 ? -5.329 -6.572 2.646 1.00 89.38 92 LEU A O 1
ATOM 728 N N . ALA A 1 93 ? -5.767 -7.405 4.681 1.00 90.75 93 ALA A N 1
ATOM 729 C CA . ALA A 1 93 ? -4.585 -8.262 4.741 1.00 90.75 93 ALA A CA 1
ATOM 730 C C . ALA A 1 93 ? -4.599 -9.327 3.644 1.00 90.75 93 ALA A C 1
ATOM 732 O O . ALA A 1 93 ? -3.583 -9.536 2.989 1.00 90.75 93 ALA A O 1
ATOM 733 N N . VAL A 1 94 ? -5.748 -9.964 3.410 1.00 92.62 94 VAL A N 1
ATOM 734 C CA . VAL A 1 94 ? -5.915 -10.949 2.335 1.00 92.62 94 VAL A CA 1
ATOM 735 C C . VAL A 1 94 ? -5.718 -10.295 0.969 1.00 92.62 94 VAL A C 1
ATOM 737 O O . VAL A 1 94 ? -5.009 -10.846 0.132 1.00 92.62 94 VAL A O 1
ATOM 740 N N . ALA A 1 95 ? -6.282 -9.104 0.753 1.00 91.25 95 ALA A N 1
ATOM 741 C CA . ALA A 1 95 ? -6.119 -8.386 -0.506 1.00 91.25 95 ALA A CA 1
ATOM 742 C C . ALA A 1 95 ? -4.653 -7.998 -0.765 1.00 91.25 95 ALA A C 1
ATOM 744 O O . ALA A 1 95 ? -4.131 -8.259 -1.846 1.00 91.25 95 ALA A O 1
ATOM 745 N N . LEU A 1 96 ? -3.962 -7.455 0.243 1.00 89.69 96 LEU A N 1
ATOM 746 C CA . LEU A 1 96 ? -2.535 -7.125 0.169 1.00 89.69 96 LEU A CA 1
ATOM 747 C C . LEU A 1 96 ? -1.663 -8.374 -0.018 1.00 89.69 96 LEU A C 1
ATOM 749 O O . LEU A 1 96 ? -0.712 -8.358 -0.797 1.00 89.69 96 LEU A O 1
ATOM 753 N N . ALA A 1 97 ? -1.981 -9.482 0.646 1.00 89.69 97 ALA A N 1
ATOM 754 C CA . ALA A 1 97 ? -1.275 -10.736 0.415 1.00 89.69 97 ALA A CA 1
ATOM 755 C C . ALA A 1 97 ? -1.451 -11.195 -1.040 1.00 89.69 97 ALA A C 1
ATOM 757 O O . ALA A 1 97 ? -0.466 -11.531 -1.690 1.00 89.69 97 ALA A O 1
ATOM 758 N N . GLY A 1 98 ? -2.670 -11.135 -1.581 1.00 88.88 98 GLY A N 1
ATOM 759 C CA . GLY A 1 98 ? -2.954 -11.469 -2.977 1.00 88.88 98 GLY A CA 1
ATOM 760 C C . GLY A 1 98 ? -2.209 -10.586 -3.982 1.00 88.88 98 GLY A C 1
ATOM 761 O O . GLY A 1 98 ? -1.631 -11.107 -4.936 1.00 88.88 98 GLY A O 1
ATOM 762 N N . VAL A 1 99 ? -2.137 -9.270 -3.748 1.00 87.56 99 VAL A N 1
ATOM 763 C CA . VAL A 1 99 ? -1.332 -8.341 -4.566 1.00 87.56 99 VAL A CA 1
ATOM 764 C C . VAL A 1 99 ? 0.146 -8.736 -4.535 1.00 87.56 99 VAL A C 1
ATOM 766 O O . VAL A 1 99 ? 0.745 -8.906 -5.592 1.00 87.56 99 VAL A O 1
ATOM 769 N N . GLY A 1 100 ? 0.720 -8.968 -3.350 1.00 85.69 100 GLY A N 1
ATOM 770 C CA . GLY A 1 100 ? 2.127 -9.363 -3.214 1.00 85.69 100 GLY A CA 1
ATOM 771 C C . GLY A 1 100 ? 2.428 -10.712 -3.872 1.00 85.69 100 GLY A C 1
ATOM 772 O O . GLY A 1 100 ? 3.407 -10.842 -4.602 1.00 85.69 100 GLY A O 1
ATOM 773 N N . ILE A 1 101 ? 1.551 -11.704 -3.683 1.00 87.38 101 ILE A N 1
ATOM 774 C CA . ILE A 1 101 ? 1.659 -13.025 -4.320 1.00 87.38 101 ILE A CA 1
ATOM 775 C C . ILE A 1 101 ? 1.653 -12.870 -5.843 1.00 87.38 101 ILE A C 1
ATOM 777 O O . ILE A 1 101 ? 2.524 -13.388 -6.531 1.00 87.38 101 ILE A O 1
ATOM 781 N N . THR A 1 102 ? 0.684 -12.139 -6.384 1.00 88.19 102 THR A N 1
ATOM 782 C CA . THR A 1 102 ? 0.553 -11.985 -7.839 1.00 88.19 102 THR A CA 1
ATOM 783 C C . THR A 1 102 ? 1.632 -11.110 -8.467 1.00 88.19 102 THR A C 1
ATOM 785 O O . THR A 1 102 ? 1.808 -11.179 -9.677 1.00 88.19 102 THR A O 1
ATOM 788 N N . MET A 1 103 ? 2.357 -10.320 -7.671 1.00 82.94 103 MET A N 1
ATOM 789 C CA . MET A 1 103 ? 3.472 -9.494 -8.134 1.00 82.94 103 MET A CA 1
ATOM 790 C C . MET A 1 103 ? 4.792 -10.271 -8.216 1.00 82.94 103 MET A C 1
ATOM 792 O O . MET A 1 103 ? 5.557 -10.078 -9.155 1.00 82.94 103 MET A O 1
ATOM 796 N N . PHE A 1 104 ? 5.069 -11.147 -7.242 1.00 79.69 104 PHE A N 1
ATOM 797 C CA . PHE A 1 104 ? 6.348 -11.870 -7.151 1.00 79.69 104 PHE A CA 1
ATOM 798 C C . PHE A 1 104 ? 6.331 -13.267 -7.780 1.00 79.69 104 PHE A C 1
ATOM 800 O O . PHE A 1 104 ? 7.382 -13.889 -7.933 1.00 79.69 104 PHE A O 1
ATOM 807 N N . TRP A 1 105 ? 5.157 -13.765 -8.164 1.00 84.12 105 TRP A N 1
ATOM 808 C CA . TRP A 1 105 ? 5.004 -15.021 -8.895 1.00 84.12 105 TRP A CA 1
ATOM 809 C C . TRP A 1 105 ? 4.481 -14.793 -10.317 1.00 84.12 105 TRP A C 1
ATOM 811 O O . TRP A 1 105 ? 3.840 -13.776 -10.579 1.00 84.12 105 TRP A O 1
ATOM 821 N N . PRO A 1 106 ? 4.703 -15.752 -11.239 1.00 81.19 106 PRO A N 1
ATOM 822 C CA . PRO A 1 106 ? 4.295 -15.637 -12.636 1.00 81.19 106 PRO A CA 1
ATOM 823 C C . PRO A 1 106 ? 2.777 -15.823 -12.790 1.00 81.19 106 PRO A C 1
ATOM 825 O O . PRO A 1 106 ? 2.294 -16.868 -13.224 1.00 81.19 106 PRO A O 1
ATOM 828 N N . TYR A 1 107 ? 2.012 -14.801 -12.418 1.00 84.19 107 TYR A N 1
ATOM 829 C CA . TYR A 1 107 ? 0.572 -14.711 -12.642 1.00 84.19 107 TYR A CA 1
ATOM 830 C C . TYR A 1 107 ? 0.258 -13.744 -13.787 1.00 84.19 107 TYR A C 1
ATOM 832 O O . TYR A 1 107 ? 1.046 -12.862 -14.123 1.00 84.19 107 TYR A O 1
ATOM 840 N N . MET A 1 108 ? -0.920 -13.895 -14.400 1.00 87.25 108 M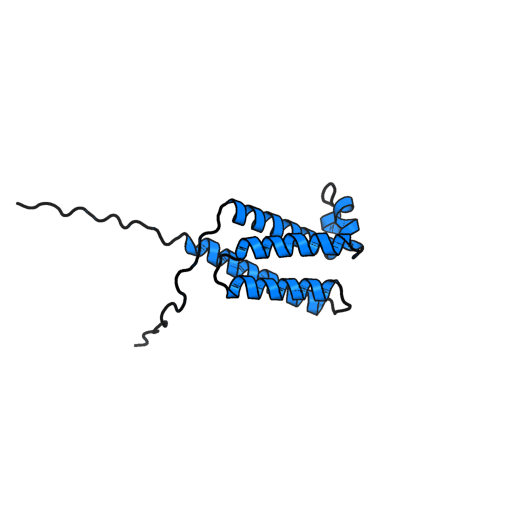ET A N 1
ATOM 841 C CA . MET A 1 108 ? -1.368 -12.956 -15.429 1.00 87.25 108 MET A CA 1
ATOM 842 C C . MET A 1 108 ? -1.634 -11.570 -14.834 1.00 87.25 108 MET A C 1
ATOM 844 O O . MET A 1 108 ? -2.202 -11.446 -13.747 1.00 87.25 108 MET A O 1
ATOM 848 N N . LEU A 1 109 ? -1.322 -10.528 -15.609 1.00 83.75 109 LEU A N 1
ATOM 849 C CA . LEU A 1 109 ? -1.536 -9.131 -15.227 1.00 83.75 109 LEU A CA 1
ATOM 850 C C . LEU A 1 109 ? -2.986 -8.843 -14.802 1.00 83.75 109 LEU A C 1
ATOM 852 O O . LEU A 1 109 ? -3.222 -8.127 -13.833 1.00 83.75 109 LEU A O 1
ATOM 856 N N . VAL A 1 110 ? -3.965 -9.448 -15.484 1.00 87.56 110 VAL A N 1
ATOM 857 C CA . VAL A 1 110 ? -5.395 -9.310 -15.153 1.00 87.56 110 VAL A CA 1
ATOM 858 C C . VAL A 1 110 ? -5.686 -9.768 -13.721 1.00 87.56 110 VAL A C 1
ATOM 860 O O . VAL A 1 110 ? -6.425 -9.104 -12.996 1.00 87.56 110 VAL A O 1
ATOM 863 N N . THR A 1 111 ? -5.071 -10.869 -13.286 1.00 88.19 111 THR A N 1
ATOM 864 C CA . THR A 1 111 ? -5.230 -11.398 -11.928 1.00 88.19 111 THR A CA 1
ATOM 865 C C . THR A 1 111 ? -4.649 -10.435 -10.899 1.00 88.19 111 THR A C 1
ATOM 867 O O . THR A 1 111 ? -5.279 -10.178 -9.876 1.00 88.19 111 THR A O 1
ATOM 870 N N . HIS A 1 112 ? -3.481 -9.856 -11.181 1.00 86.50 112 HIS A N 1
ATOM 871 C CA . HIS A 1 112 ? -2.868 -8.859 -10.307 1.00 86.50 112 HIS A CA 1
ATOM 872 C C . HIS A 1 112 ? -3.742 -7.601 -10.166 1.00 86.50 112 HIS A C 1
ATOM 874 O O . HIS A 1 112 ? -4.004 -7.140 -9.055 1.00 86.50 112 HIS A O 1
ATOM 880 N N . LEU A 1 113 ? -4.283 -7.095 -11.279 1.00 86.94 113 LEU A N 1
ATOM 881 C CA . LEU A 1 113 ? -5.197 -5.949 -11.281 1.00 86.94 113 LEU A CA 1
ATOM 882 C C . LEU A 1 113 ? -6.493 -6.227 -10.508 1.00 86.94 113 LEU A C 1
ATOM 884 O O . LEU A 1 113 ? -6.992 -5.340 -9.818 1.00 86.94 113 LEU A O 1
ATOM 888 N N . ALA A 1 114 ? -7.021 -7.453 -10.567 1.00 90.31 114 ALA A N 1
ATOM 889 C CA . ALA A 1 114 ? -8.186 -7.844 -9.777 1.00 90.31 114 ALA A CA 1
ATOM 890 C C . ALA A 1 114 ? -7.904 -7.775 -8.264 1.00 90.31 114 ALA A C 1
ATOM 892 O O . ALA A 1 114 ? -8.726 -7.257 -7.505 1.00 90.31 114 ALA A O 1
ATOM 893 N N . TRP A 1 115 ? -6.726 -8.229 -7.824 1.00 90.88 115 TRP A N 1
ATOM 894 C CA . TRP A 1 115 ? -6.302 -8.110 -6.425 1.00 90.88 115 TRP A CA 1
ATOM 895 C C . TRP A 1 115 ? -6.051 -6.660 -6.003 1.00 90.88 115 TRP A C 1
ATOM 897 O O . TRP A 1 115 ? -6.452 -6.274 -4.905 1.00 90.88 115 TRP A O 1
ATOM 907 N N . LEU A 1 116 ? -5.467 -5.836 -6.878 1.00 87.50 116 LEU A N 1
ATOM 908 C CA . LEU A 1 116 ? -5.321 -4.394 -6.647 1.00 87.50 116 LEU A CA 1
ATOM 909 C C . LEU A 1 116 ? -6.681 -3.707 -6.489 1.00 87.50 116 LEU A C 1
ATOM 911 O O . LEU A 1 116 ? -6.867 -2.916 -5.564 1.00 87.50 116 LEU A O 1
ATOM 915 N N . ALA A 1 117 ? -7.652 -4.037 -7.343 1.00 87.56 117 ALA A N 1
ATOM 916 C CA . ALA A 1 117 ? -9.012 -3.519 -7.236 1.00 87.56 117 ALA A CA 1
ATOM 917 C C . ALA A 1 117 ? -9.664 -3.937 -5.910 1.00 87.56 117 ALA A C 1
ATOM 919 O O . ALA A 1 117 ? -10.252 -3.100 -5.223 1.00 87.56 117 ALA A O 1
ATOM 920 N N . ALA A 1 118 ? -9.509 -5.202 -5.508 1.00 90.31 118 ALA A N 1
ATOM 921 C CA . ALA A 1 118 ? -10.005 -5.701 -4.227 1.00 90.31 118 ALA A CA 1
ATOM 922 C C . ALA A 1 118 ? -9.367 -4.968 -3.032 1.00 90.31 118 ALA A C 1
ATOM 924 O O . ALA A 1 118 ? -10.074 -4.590 -2.096 1.00 90.31 118 ALA A O 1
ATOM 925 N N . ALA A 1 119 ? -8.056 -4.710 -3.079 1.00 88.88 119 ALA A N 1
ATOM 926 C CA . ALA A 1 119 ? -7.345 -3.944 -2.056 1.00 88.88 119 ALA A CA 1
ATOM 927 C C . ALA A 1 119 ? -7.839 -2.490 -1.987 1.00 88.88 119 ALA A C 1
ATOM 929 O O . ALA A 1 119 ? -8.094 -1.976 -0.896 1.00 88.88 119 ALA A O 1
ATOM 930 N N . GLY A 1 120 ? -8.049 -1.849 -3.141 1.00 86.38 120 GLY A N 1
ATOM 931 C CA . GLY A 1 120 ? -8.610 -0.501 -3.234 1.00 86.38 120 GLY A CA 1
ATOM 932 C C . GLY A 1 120 ? -10.025 -0.414 -2.659 1.00 86.38 120 GLY A C 1
ATOM 933 O O . GLY A 1 120 ? -10.307 0.463 -1.845 1.00 86.38 120 GLY A O 1
ATOM 934 N N . LEU A 1 121 ? -10.898 -1.362 -3.007 1.00 89.50 121 LEU A N 1
ATOM 935 C CA . LEU A 1 121 ? -12.247 -1.476 -2.443 1.00 89.50 121 LEU A CA 1
ATOM 936 C C . LEU A 1 121 ? -12.202 -1.641 -0.922 1.00 89.50 121 LEU A C 1
ATOM 938 O O . LEU A 1 121 ? -12.866 -0.889 -0.208 1.00 89.50 121 LEU A O 1
ATOM 942 N N . ALA A 1 122 ? -11.390 -2.573 -0.415 1.00 88.50 122 ALA A N 1
ATOM 943 C CA . ALA A 1 122 ? -11.222 -2.790 1.021 1.00 88.50 122 ALA A CA 1
ATOM 944 C C . ALA A 1 122 ? -10.781 -1.506 1.739 1.00 88.50 122 ALA A C 1
ATOM 946 O O . ALA A 1 122 ? -11.336 -1.154 2.783 1.00 88.50 122 ALA A O 1
ATOM 947 N N . TRP A 1 123 ? -9.837 -0.769 1.151 1.00 86.38 123 TRP A N 1
ATOM 948 C CA . TRP A 1 123 ? -9.385 0.508 1.685 1.00 86.38 123 TRP A CA 1
ATOM 949 C C . TRP A 1 123 ? -10.484 1.574 1.692 1.00 86.38 123 TRP A C 1
ATOM 951 O O . TRP A 1 123 ? -10.670 2.241 2.707 1.00 86.38 123 TRP A O 1
ATOM 961 N N . VAL A 1 124 ? -11.257 1.714 0.612 1.00 86.94 124 VAL A N 1
ATOM 962 C CA . VAL A 1 124 ? -12.384 2.662 0.539 1.00 86.94 124 VAL A CA 1
ATOM 963 C C . VAL A 1 124 ? -13.431 2.356 1.609 1.00 86.94 124 VAL A C 1
ATOM 965 O O . VAL A 1 124 ? -13.904 3.274 2.279 1.00 86.94 124 VAL A O 1
ATOM 968 N N . PHE A 1 125 ? -13.755 1.080 1.832 1.00 85.12 125 PHE A N 1
ATOM 969 C CA . PHE A 1 125 ? -14.662 0.676 2.910 1.00 85.12 125 PHE A CA 1
ATOM 970 C C . PHE A 1 125 ? -14.114 1.044 4.294 1.00 85.12 125 PHE A C 1
ATOM 972 O O . PHE A 1 125 ? -14.854 1.569 5.129 1.00 85.12 125 PHE A O 1
ATOM 979 N N . ILE A 1 126 ? -12.819 0.818 4.534 1.00 83.88 126 ILE A N 1
ATOM 980 C CA . ILE A 1 126 ? -12.148 1.196 5.785 1.00 83.88 126 ILE A CA 1
ATOM 981 C C . ILE A 1 126 ? -12.167 2.717 5.970 1.00 83.88 126 ILE A C 1
ATOM 983 O O . ILE A 1 126 ? -12.586 3.199 7.021 1.00 83.88 126 ILE A O 1
ATOM 987 N N . ALA A 1 127 ? -11.781 3.482 4.950 1.00 81.69 127 ALA A N 1
ATOM 988 C CA . ALA A 1 127 ? -11.776 4.941 4.978 1.00 81.69 127 ALA A CA 1
ATOM 989 C C . ALA A 1 127 ? -13.183 5.514 5.216 1.00 81.69 127 ALA A C 1
ATOM 991 O O . ALA A 1 127 ? -13.358 6.405 6.047 1.00 81.69 127 ALA A O 1
ATOM 992 N N . GLY A 1 128 ? -14.205 4.957 4.560 1.00 80.94 128 GLY A N 1
ATOM 993 C CA . GLY A 1 128 ? -15.603 5.333 4.771 1.00 80.94 128 GLY A CA 1
ATOM 994 C C . GLY A 1 128 ? -16.073 5.076 6.204 1.00 80.94 128 GLY A C 1
ATOM 995 O O . GLY A 1 128 ? -16.717 5.936 6.804 1.00 80.94 128 GLY A O 1
ATOM 996 N N . ALA A 1 129 ? -15.694 3.938 6.793 1.00 77.31 129 ALA A N 1
ATOM 997 C CA . ALA A 1 129 ? -15.995 3.633 8.192 1.00 77.31 129 ALA A CA 1
ATOM 998 C C . ALA A 1 129 ? -15.297 4.596 9.170 1.00 77.31 129 ALA A C 1
ATOM 1000 O O . ALA A 1 129 ? -15.879 4.964 10.193 1.00 77.31 129 ALA A O 1
ATOM 1001 N N . LEU A 1 130 ? -14.077 5.038 8.849 1.00 73.81 130 LEU A N 1
ATOM 1002 C CA . LEU A 1 130 ? -13.330 6.013 9.648 1.00 73.81 130 LEU A CA 1
ATOM 1003 C C . LEU A 1 130 ? -13.972 7.406 9.620 1.00 73.81 130 LEU A C 1
ATOM 1005 O O . LEU A 1 130 ? -14.056 8.055 10.660 1.00 73.81 130 LEU A O 1
ATOM 1009 N N . ILE A 1 131 ? -14.460 7.849 8.459 1.00 75.56 131 ILE A N 1
ATOM 1010 C CA . ILE A 1 131 ? -15.106 9.161 8.296 1.00 75.56 131 ILE A CA 1
ATOM 1011 C C . ILE A 1 131 ? -16.524 9.150 8.893 1.00 75.56 131 ILE A C 1
ATOM 1013 O O . ILE A 1 131 ? -16.897 10.061 9.633 1.00 75.56 131 ILE A O 1
ATOM 1017 N N . GLY A 1 132 ? -17.307 8.097 8.635 1.00 63.91 132 GLY A N 1
ATOM 1018 C CA . GLY A 1 132 ? -18.703 7.986 9.078 1.00 63.91 132 GLY A CA 1
ATOM 1019 C C . GLY A 1 132 ? -18.887 7.850 10.595 1.00 63.91 132 GLY A C 1
ATOM 1020 O O . GLY A 1 132 ? -19.944 8.197 11.120 1.00 63.91 132 GLY A O 1
ATOM 1021 N N . GLY A 1 133 ? -17.863 7.399 11.327 1.00 58.19 133 GLY A N 1
ATOM 1022 C CA . GLY A 1 133 ? -17.898 7.298 12.791 1.00 58.19 133 GLY A CA 1
ATOM 1023 C C . GLY A 1 133 ? -17.879 8.646 13.530 1.00 58.19 133 GLY A C 1
ATOM 1024 O O . GLY A 1 133 ? -18.276 8.699 14.694 1.00 58.19 133 GLY A O 1
ATOM 1025 N N . GLY A 1 134 ? -17.450 9.733 12.876 1.00 50.72 134 GLY A N 1
ATOM 1026 C CA . GLY A 1 134 ? -17.302 11.063 13.485 1.00 50.72 134 GLY A CA 1
ATOM 1027 C C . GLY A 1 134 ? -18.577 11.916 13.527 1.00 50.72 134 GLY A C 1
ATOM 1028 O O . GLY A 1 134 ? -18.674 12.832 14.339 1.00 50.72 134 GLY A O 1
ATOM 1029 N N . SER A 1 135 ? -19.586 11.614 12.707 1.00 50.88 135 SER A N 1
ATOM 1030 C CA . SER A 1 135 ? -20.753 12.495 12.505 1.00 50.88 135 SER A CA 1
ATOM 1031 C C . SER A 1 135 ? -21.909 12.295 13.500 1.00 50.88 135 SER A C 1
ATOM 1033 O O . SER A 1 135 ? -22.970 12.888 13.335 1.00 50.88 135 SER A O 1
ATOM 1035 N N . GLY A 1 136 ? -21.734 11.475 14.543 1.00 46.03 136 GLY A N 1
ATOM 1036 C CA . GLY A 1 136 ? -22.799 11.135 15.501 1.00 46.03 136 GLY A CA 1
ATOM 1037 C C . GLY A 1 136 ? -22.898 12.010 16.759 1.00 46.03 136 GLY A C 1
ATOM 1038 O O . GLY A 1 136 ? -23.795 11.787 17.569 1.00 46.03 136 GLY A O 1
ATOM 1039 N N . ALA A 1 137 ? -21.999 12.975 16.965 1.00 46.81 137 ALA A N 1
ATOM 1040 C CA . ALA A 1 137 ? -22.005 13.839 18.148 1.00 46.81 137 ALA A CA 1
ATOM 1041 C C . ALA A 1 137 ? -22.601 15.217 17.825 1.00 46.81 137 ALA A C 1
ATOM 1043 O O . ALA A 1 137 ? -21.903 16.227 17.826 1.00 46.81 137 ALA A O 1
ATOM 1044 N N . HIS A 1 138 ? -23.905 15.261 17.551 1.00 44.03 138 HIS A N 1
ATOM 1045 C CA . HIS A 1 138 ? -24.663 16.502 17.674 1.00 44.03 138 HIS A CA 1
ATOM 1046 C C . HIS A 1 138 ? -25.223 16.543 19.103 1.00 44.03 138 HIS A C 1
ATOM 1048 O O . HIS A 1 138 ? -26.128 15.760 19.410 1.00 44.03 138 HIS A O 1
ATOM 1054 N N . PRO A 1 139 ? -24.680 17.365 20.023 1.00 51.22 139 PRO A N 1
ATOM 1055 C CA . PRO A 1 139 ? -25.339 17.587 21.294 1.00 51.22 139 PRO A CA 1
ATOM 1056 C C . PRO A 1 139 ? -26.623 18.344 20.974 1.00 51.22 139 PRO A C 1
ATOM 1058 O O . PRO A 1 139 ? -26.603 19.541 20.697 1.00 51.22 139 PRO A O 1
ATOM 1061 N N . ALA A 1 140 ? -27.736 17.613 20.952 1.00 58.88 140 ALA A N 1
ATOM 1062 C CA . ALA A 1 140 ? -29.057 18.200 20.937 1.00 58.88 140 ALA A CA 1
ATOM 1063 C C . ALA A 1 140 ? -29.116 19.200 22.095 1.00 58.88 140 ALA A C 1
ATOM 1065 O O . ALA A 1 140 ? -29.091 18.822 23.269 1.00 58.88 140 ALA A O 1
ATOM 1066 N N . SER A 1 141 ? -29.131 20.481 21.741 1.00 56.06 141 SER A N 1
ATOM 1067 C CA . SER A 1 141 ? -29.466 21.587 22.617 1.00 56.06 141 SER A CA 1
ATOM 1068 C C . SER A 1 141 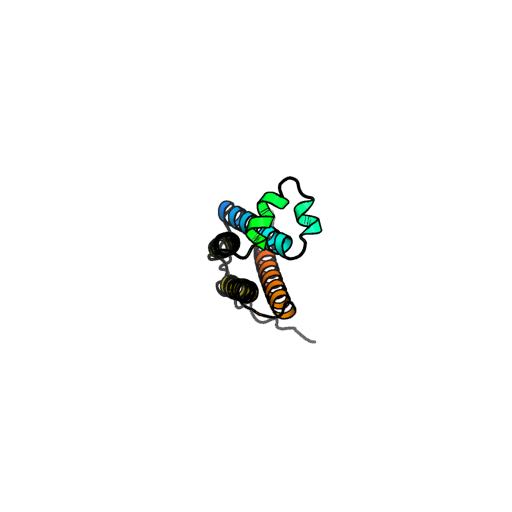? -30.788 21.248 23.288 1.00 56.06 141 SER A C 1
ATOM 1070 O O . SER A 1 141 ? -31.844 21.296 22.661 1.00 56.06 141 SER A O 1
ATOM 1072 N N . ARG A 1 142 ? -30.720 20.828 24.549 1.00 62.81 142 ARG A N 1
ATOM 1073 C CA . ARG A 1 142 ? -31.890 20.619 25.392 1.00 62.81 142 ARG A CA 1
ATOM 1074 C C . ARG A 1 142 ? -32.407 22.020 25.740 1.00 62.81 142 ARG A C 1
ATOM 1076 O O . ARG A 1 142 ? -31.690 22.728 26.448 1.00 62.81 142 ARG A O 1
ATOM 1083 N N . PRO A 1 143 ? -33.571 22.472 25.241 1.00 64.12 143 PRO A N 1
ATOM 1084 C CA . PRO A 1 143 ? -34.129 23.732 25.707 1.00 64.12 143 PRO A CA 1
ATOM 1085 C C . PRO A 1 143 ? -34.449 23.590 27.198 1.00 64.12 143 PRO A C 1
ATOM 1087 O O . PRO A 1 143 ? -35.058 22.606 27.627 1.00 64.12 143 PRO A O 1
ATOM 1090 N N . ALA A 1 144 ? -33.961 24.543 27.991 1.00 70.56 144 ALA A N 1
ATOM 1091 C CA . ALA A 1 144 ? -34.243 24.621 29.415 1.00 70.56 144 ALA A CA 1
ATOM 1092 C C . ALA A 1 144 ? -35.766 24.714 29.633 1.00 70.56 144 ALA A C 1
ATOM 10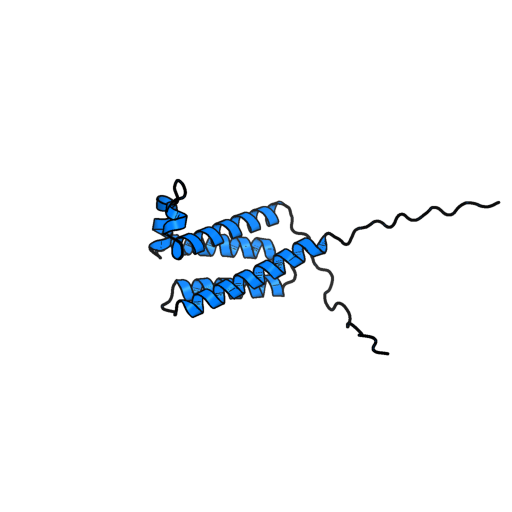94 O O . ALA A 1 144 ? -36.429 25.460 28.906 1.00 70.56 144 ALA A O 1
ATOM 1095 N N . PRO A 1 145 ? -36.346 23.984 30.602 1.00 65.00 145 PRO A N 1
ATOM 1096 C CA . PRO A 1 145 ? -37.755 24.142 30.917 1.00 65.00 145 PRO A CA 1
ATOM 1097 C C . PRO A 1 145 ? -37.985 25.552 31.467 1.00 65.00 145 PRO A C 1
ATOM 1099 O O . PRO A 1 145 ? -37.403 25.940 32.482 1.00 65.00 145 PRO A O 1
ATOM 1102 N N . ALA A 1 146 ? -38.830 26.314 30.774 1.00 67.69 146 ALA A N 1
ATOM 1103 C CA . ALA A 1 146 ? -39.362 27.570 31.270 1.00 67.69 146 ALA A CA 1
ATOM 1104 C C . ALA A 1 146 ? -40.070 27.299 32.604 1.00 67.69 146 ALA A C 1
ATOM 1106 O O . ALA A 1 146 ? -41.044 26.548 32.667 1.00 67.69 146 ALA A O 1
ATOM 1107 N N . ARG A 1 147 ? -39.537 27.879 33.680 1.00 64.12 147 ARG A N 1
ATOM 1108 C CA . ARG A 1 147 ? -40.195 27.917 34.984 1.00 64.12 147 ARG A CA 1
ATOM 1109 C C . ARG A 1 147 ? -41.420 28.817 34.835 1.00 64.12 147 ARG A C 1
ATOM 1111 O O . ARG A 1 147 ? -41.270 30.010 34.588 1.00 64.12 147 ARG A O 1
ATOM 1118 N N . VAL A 1 148 ? -42.607 28.234 34.940 1.00 66.44 148 VAL A N 1
ATOM 1119 C CA . VAL A 1 148 ? -43.874 28.961 35.033 1.00 66.44 148 VAL A CA 1
ATOM 1120 C C . VAL A 1 148 ? -44.325 28.895 36.488 1.00 66.44 148 VAL A C 1
ATOM 1122 O O . VAL A 1 148 ? -44.468 27.787 36.997 1.00 66.44 148 VAL A O 1
ATOM 1125 N N . GLY A 1 149 ? -44.559 30.069 37.087 1.00 59.75 149 GLY A N 1
ATOM 1126 C CA . GLY A 1 149 ? -45.373 30.268 38.296 1.00 59.75 149 GLY A CA 1
ATOM 1127 C C . GLY A 1 149 ? -44.696 29.947 39.612 1.00 59.75 149 GLY A C 1
ATOM 1128 O O . GLY A 1 149 ? -44.766 28.771 40.020 1.00 59.75 149 GLY A O 1
#

Secondary structure (DSSP, 8-state):
----------S----PPPPHHHHHHHHHHHHHHHHHHHHHH-HHHHTTSTTHHHHHHHHHT-SHHHHHHHHHHHHHHHHHHTTS-THHHHHHHHHHHHHHHHHHTT--HHHHHHHHHHHHHHHHHHHHHHHHTTTT------PPP----

Foldseek 3Di:
DDPPPPDDPPDDPQPPAQDPVLVVLLVVLVVLQVLLVCLQPVVVVQVPDVCSCVVSVVCNVLDPVVVCSLVVSLVSNLVSCCSGDNVLSVQLNVLSVQLVCPSNDPDDPVSNVVSVVSNVVSVVVSVCVNVVVPPPDDPPPDPDDDDDD

Organism: Modestobacter italicus (strain DSM 44449 / CECT 9708 / BC 501) (NCBI:txid2732864)

Sequence (149 aa):
MARLVVSRPLLPRRAVPLTRPELAVAVVSLVTLVFHCAAMFFTPWTDTLPGGEFLGEPIRQLGTVSHWTYWLPAGALLLAVRRLWWPAPVVLAVALAGVGITMFWPYMLVTHLAWLAAAGLAWVFIAGALIGGGSGAHPASRPAPARVG

pLDDT: mean 76.49, std 13.69, range [40.34, 92.62]

Radius of gyration: 21.58 Å; chains: 1; bounding box: 64×46×56 Å